Protein AF-A0A382DG64-F1 (afdb_monomer)

Radius of gyration: 19.25 Å; Cα contacts (8 Å, |Δi|>4): 184; chains: 1; bounding box: 52×39×49 Å

pLDDT: mean 88.08, std 10.39, range [54.88, 97.94]

Structure (mmCIF, N/CA/C/O backbone):
data_AF-A0A382DG64-F1
#
_entry.id   AF-A0A382DG64-F1
#
loop_
_atom_site.group_PDB
_atom_site.id
_atom_site.type_symbol
_atom_site.label_atom_id
_atom_site.label_alt_id
_atom_site.label_comp_id
_atom_site.label_asym_id
_atom_site.label_entity_id
_atom_site.label_seq_id
_atom_site.pdbx_PDB_ins_code
_atom_site.Cartn_x
_atom_site.Cartn_y
_atom_site.Cartn_z
_atom_site.occupancy
_atom_site.B_iso_or_equiv
_atom_site.auth_seq_id
_atom_site.auth_comp_id
_atom_site.auth_asym_id
_atom_site.auth_atom_id
_atom_site.pdbx_PDB_model_num
ATOM 1 N N . MET A 1 1 ? -29.565 8.182 17.547 1.00 55.53 1 MET A N 1
ATOM 2 C CA . MET A 1 1 ? -28.799 7.254 16.683 1.00 55.53 1 MET A CA 1
ATOM 3 C C . MET A 1 1 ? -27.327 7.367 17.046 1.00 55.53 1 MET A C 1
ATOM 5 O O . MET A 1 1 ? -26.840 8.485 17.134 1.00 55.53 1 MET A O 1
ATOM 9 N N . SER A 1 2 ? -26.642 6.251 17.310 1.00 74.88 2 SER A N 1
ATOM 10 C CA . SER A 1 2 ? -25.192 6.258 17.559 1.00 74.88 2 SER A CA 1
ATOM 11 C C . SER A 1 2 ? -24.449 6.734 16.306 1.00 74.88 2 SER A C 1
ATOM 13 O O . SER A 1 2 ? -24.788 6.327 15.192 1.00 74.88 2 SER A O 1
ATOM 15 N N . GLN A 1 3 ? -23.466 7.619 16.470 1.00 79.88 3 GLN A N 1
ATOM 16 C CA . GLN A 1 3 ? -22.651 8.115 15.365 1.00 79.88 3 GLN A CA 1
ATOM 17 C C . GLN A 1 3 ? -21.835 6.956 14.773 1.00 79.88 3 GLN A C 1
ATOM 19 O O . GLN A 1 3 ? -20.999 6.368 15.461 1.00 79.88 3 GLN A O 1
ATOM 24 N N . ARG A 1 4 ? -22.048 6.636 13.489 1.00 85.00 4 ARG A N 1
ATOM 25 C CA . ARG A 1 4 ? -21.224 5.643 12.782 1.00 85.00 4 ARG A CA 1
ATOM 26 C C . ARG A 1 4 ? -19.772 6.124 12.748 1.00 85.00 4 ARG A C 1
ATOM 28 O O . ARG A 1 4 ? -19.491 7.230 12.284 1.00 85.00 4 ARG A O 1
ATOM 35 N N . LYS A 1 5 ? -18.856 5.298 13.252 1.00 91.38 5 LYS A N 1
ATOM 36 C CA . LYS A 1 5 ? -17.415 5.566 13.211 1.00 91.38 5 LYS A CA 1
ATOM 37 C C . LYS A 1 5 ? -16.883 5.344 11.794 1.00 91.38 5 LYS A C 1
ATOM 39 O O . LYS A 1 5 ? -17.401 4.514 11.053 1.00 91.38 5 LYS A O 1
ATOM 44 N N . ARG A 1 6 ? -15.844 6.095 11.435 1.00 94.56 6 ARG A N 1
ATOM 45 C CA . ARG A 1 6 ? -15.068 5.922 10.201 1.00 94.56 6 ARG A CA 1
ATOM 46 C C . ARG A 1 6 ? -13.652 5.523 10.592 1.00 94.56 6 ARG A C 1
ATOM 48 O O . ARG A 1 6 ? -13.136 6.036 11.584 1.00 94.56 6 ARG A O 1
ATOM 55 N N . CYS A 1 7 ? -13.050 4.625 9.826 1.00 95.56 7 CYS A N 1
ATOM 56 C CA . CYS A 1 7 ? -11.669 4.198 10.001 1.00 95.56 7 CYS A CA 1
ATOM 57 C C . CYS A 1 7 ? -10.889 4.560 8.736 1.00 95.56 7 CYS A C 1
ATOM 59 O O . CYS A 1 7 ? -11.387 4.350 7.633 1.00 95.56 7 CYS A O 1
ATOM 61 N N . VAL A 1 8 ? -9.693 5.118 8.909 1.00 96.38 8 VAL A N 1
ATOM 62 C CA . VAL A 1 8 ? -8.749 5.387 7.824 1.00 96.38 8 VAL A CA 1
ATOM 63 C C . VAL A 1 8 ? -7.455 4.678 8.185 1.00 96.38 8 VAL A C 1
ATOM 65 O O . VAL A 1 8 ? -6.900 4.920 9.256 1.00 96.38 8 VAL A O 1
ATOM 68 N N . VAL A 1 9 ? -6.997 3.802 7.296 1.00 96.00 9 VAL A N 1
ATOM 69 C CA . VAL A 1 9 ? -5.710 3.117 7.416 1.00 96.00 9 VAL A CA 1
ATOM 70 C C . VAL A 1 9 ? -4.762 3.766 6.420 1.00 96.00 9 VAL A C 1
ATOM 72 O O . VAL A 1 9 ? -5.030 3.761 5.222 1.00 96.00 9 VAL A O 1
ATOM 75 N N . VAL A 1 10 ? -3.674 4.341 6.925 1.00 95.81 10 VAL A N 1
ATOM 76 C CA . VAL A 1 10 ? -2.601 4.911 6.105 1.00 95.81 10 VAL A CA 1
ATOM 77 C C . VAL A 1 10 ? -1.406 3.980 6.210 1.00 95.81 10 VAL A C 1
ATOM 79 O O . VAL A 1 10 ? -1.001 3.623 7.315 1.00 95.81 10 VAL A O 1
ATOM 82 N N . MET A 1 11 ? -0.857 3.582 5.068 1.00 93.88 11 MET A N 1
ATOM 83 C CA . MET A 1 11 ? 0.283 2.680 5.005 1.00 93.88 11 MET A CA 1
ATOM 84 C C . MET A 1 11 ? 1.307 3.219 4.018 1.00 93.88 11 MET A C 1
ATOM 86 O O . MET A 1 11 ? 0.942 3.659 2.933 1.00 93.88 11 MET A O 1
ATOM 90 N N . TYR A 1 12 ? 2.574 3.146 4.405 1.00 93.06 12 TYR A N 1
ATOM 91 C CA . TYR A 1 12 ? 3.708 3.553 3.588 1.00 93.06 12 TYR A CA 1
ATOM 92 C C . TYR A 1 12 ? 4.513 2.309 3.232 1.00 93.06 12 TYR A C 1
ATOM 94 O O . TYR A 1 12 ? 4.776 1.481 4.107 1.00 93.06 12 TYR A O 1
ATOM 102 N N . ASP A 1 13 ? 4.883 2.167 1.964 1.00 89.94 13 ASP A N 1
ATOM 103 C CA . ASP A 1 13 ? 5.751 1.077 1.533 1.00 89.94 13 ASP A CA 1
ATOM 104 C C . ASP A 1 13 ? 7.212 1.412 1.861 1.00 89.94 13 ASP A C 1
ATOM 106 O O . ASP A 1 13 ? 7.645 2.548 1.684 1.00 89.94 13 ASP A O 1
ATOM 110 N N . THR A 1 14 ? 7.959 0.438 2.385 1.00 89.12 14 THR A N 1
ATOM 111 C CA . THR A 1 14 ? 9.401 0.564 2.679 1.00 89.12 14 THR A CA 1
ATOM 112 C C . THR A 1 14 ? 9.779 1.698 3.663 1.00 89.12 14 THR A C 1
ATOM 114 O O . THR A 1 14 ? 10.949 2.033 3.843 1.00 89.12 14 THR A O 1
ATOM 117 N N . LEU A 1 15 ? 8.811 2.264 4.397 1.00 93.44 15 LEU A N 1
ATOM 118 C CA . LEU A 1 15 ? 9.083 3.288 5.408 1.00 93.44 15 LEU A CA 1
ATOM 119 C C . LEU A 1 15 ? 9.872 2.706 6.587 1.00 93.44 15 LEU A C 1
ATOM 121 O O . LEU A 1 15 ? 9.360 1.916 7.382 1.00 93.44 15 LEU A O 1
ATOM 125 N N . CYS A 1 16 ? 11.112 3.159 6.747 1.00 94.19 16 CYS A N 1
ATOM 126 C CA . CYS A 1 16 ? 11.944 2.801 7.885 1.00 94.19 16 CYS A CA 1
ATOM 127 C C . CYS A 1 16 ? 11.662 3.727 9.077 1.00 94.19 16 CYS A C 1
ATOM 129 O O . CYS A 1 16 ? 11.796 4.948 8.989 1.00 94.19 16 CYS A O 1
ATOM 131 N N . ARG A 1 17 ? 11.319 3.140 10.232 1.00 94.75 17 ARG A N 1
ATOM 132 C CA . ARG 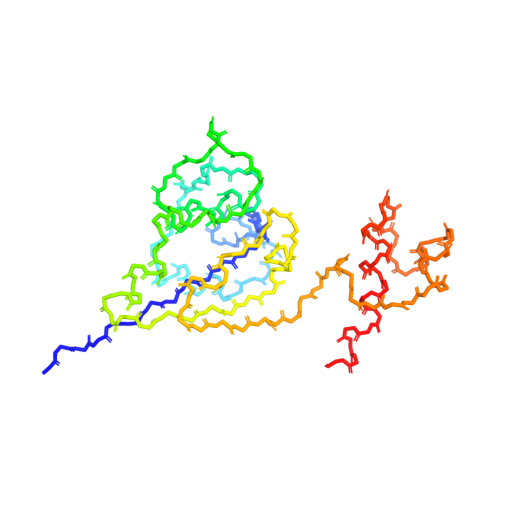A 1 17 ? 10.975 3.893 11.451 1.00 94.75 17 ARG A CA 1
ATOM 133 C C . ARG A 1 17 ? 12.083 4.834 11.933 1.00 94.75 17 ARG A C 1
ATOM 135 O O . ARG A 1 17 ? 11.773 5.846 12.548 1.00 94.75 17 ARG A O 1
ATOM 142 N N . HIS A 1 18 ? 13.351 4.531 11.639 1.00 95.88 18 HIS A N 1
ATOM 143 C CA . HIS A 1 18 ? 14.493 5.371 12.019 1.00 95.88 18 HIS A CA 1
ATOM 144 C C . HIS A 1 18 ? 14.516 6.722 11.291 1.00 95.88 18 HIS A C 1
ATOM 146 O O . HIS A 1 18 ? 15.299 7.585 11.667 1.00 95.88 18 HIS A O 1
ATOM 152 N N . PHE A 1 19 ? 13.667 6.921 10.278 1.00 96.25 19 PHE A N 1
ATOM 153 C CA . PHE A 1 19 ? 13.481 8.197 9.582 1.00 96.25 19 PHE A CA 1
ATOM 154 C C . PHE A 1 19 ? 12.278 8.998 10.101 1.00 96.25 19 PHE A C 1
ATOM 156 O O . PHE A 1 19 ? 11.902 10.000 9.502 1.00 96.25 19 PHE A O 1
ATOM 163 N N . LEU A 1 20 ? 11.649 8.577 11.202 1.00 96.75 20 LEU A N 1
ATOM 164 C CA . LEU A 1 20 ? 10.503 9.277 11.779 1.00 96.75 20 LEU A CA 1
ATOM 165 C C . LEU A 1 20 ? 10.898 10.001 13.074 1.00 96.75 20 LEU A C 1
ATOM 167 O O . LEU A 1 20 ? 11.426 9.356 13.985 1.00 96.75 20 LEU A O 1
ATOM 171 N N . PRO A 1 21 ? 10.566 11.298 13.226 1.00 95.94 21 PRO A N 1
ATOM 172 C CA . PRO A 1 21 ? 10.852 12.049 14.451 1.00 95.94 21 PRO A CA 1
ATOM 173 C C . PRO A 1 21 ? 10.256 11.428 15.714 1.00 95.94 21 PRO A C 1
ATOM 175 O O . PRO A 1 21 ? 10.888 11.418 16.766 1.00 95.94 21 PRO A O 1
ATOM 178 N N . GLY A 1 22 ? 9.077 10.804 15.596 1.00 94.06 22 GLY A N 1
ATOM 179 C CA . GLY A 1 22 ? 8.432 10.083 16.699 1.00 94.06 22 GLY A CA 1
ATOM 180 C C . GLY A 1 22 ? 9.250 8.914 17.261 1.00 94.06 22 GLY A C 1
ATOM 181 O O . GLY A 1 22 ? 8.980 8.482 18.376 1.00 94.06 22 GLY A O 1
ATOM 182 N N . TYR A 1 23 ? 10.257 8.422 16.533 1.00 96.25 23 TYR A N 1
ATOM 183 C CA . TYR A 1 23 ? 11.176 7.370 16.977 1.00 96.25 23 TYR A CA 1
ATOM 184 C C . TYR A 1 23 ? 12.610 7.876 17.209 1.00 96.25 23 TYR A C 1
ATOM 186 O O . TYR A 1 23 ? 13.543 7.075 17.211 1.00 96.25 23 TYR A O 1
ATOM 194 N N . GLY A 1 24 ? 12.795 9.185 17.413 1.00 94.62 24 GLY A N 1
ATOM 195 C CA . GLY A 1 24 ? 14.088 9.780 17.773 1.00 94.62 24 GLY A CA 1
ATOM 196 C C . GLY A 1 24 ? 14.936 10.263 16.595 1.00 94.62 24 GLY A C 1
ATOM 197 O O . GLY A 1 24 ? 16.123 10.516 16.770 1.00 94.62 24 GLY A O 1
ATOM 198 N N . ASN A 1 25 ? 14.368 10.391 15.392 1.00 96.88 25 ASN A N 1
ATOM 199 C CA . ASN A 1 25 ? 15.072 11.033 14.282 1.00 96.88 25 ASN A CA 1
ATOM 200 C C . ASN A 1 25 ? 15.048 12.565 14.429 1.00 96.88 25 ASN A C 1
ATOM 202 O O . ASN A 1 25 ? 13.981 13.169 14.405 1.00 96.88 25 ASN A O 1
ATOM 206 N N . GLU A 1 26 ? 16.216 13.198 14.533 1.00 96.00 26 GLU A N 1
ATOM 207 C CA . GLU A 1 26 ? 16.317 14.648 14.774 1.00 96.00 26 GLU A CA 1
ATOM 208 C C . GLU A 1 26 ? 16.496 15.497 13.502 1.00 96.00 26 GLU A C 1
ATOM 210 O O . GLU A 1 26 ? 16.493 16.724 13.581 1.00 96.00 26 GLU A O 1
ATOM 215 N N . TRP A 1 27 ? 16.662 14.881 12.327 1.00 96.50 27 TRP A N 1
ATOM 216 C CA . TRP A 1 27 ? 17.060 15.588 11.099 1.00 96.50 27 TRP A CA 1
ATOM 217 C C . TRP A 1 27 ? 16.023 15.534 9.969 1.00 96.50 27 TRP A C 1
ATOM 219 O O . TRP A 1 27 ? 16.039 16.386 9.080 1.00 96.50 27 TRP A O 1
ATOM 229 N N . VAL A 1 28 ? 15.093 14.577 9.995 1.00 97.12 28 VAL A N 1
ATOM 230 C CA . VAL A 1 28 ? 13.985 14.491 9.038 1.00 97.12 28 VAL A CA 1
ATOM 231 C C . VAL A 1 28 ? 12.861 15.435 9.463 1.00 97.12 28 VAL A C 1
ATOM 233 O O . VAL A 1 28 ? 12.235 15.264 10.506 1.00 97.12 28 VAL A O 1
ATOM 236 N N . ASN A 1 29 ? 12.536 16.407 8.611 1.00 97.00 29 ASN A N 1
ATOM 237 C CA .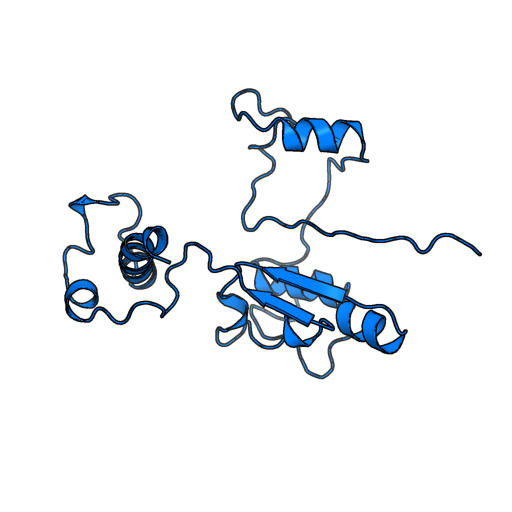 ASN A 1 29 ? 11.416 17.317 8.839 1.00 97.00 29 ASN A CA 1
ATOM 238 C C . ASN A 1 29 ? 10.070 16.654 8.479 1.00 97.00 29 ASN A C 1
ATOM 240 O O . ASN A 1 29 ? 9.650 16.673 7.322 1.00 97.00 29 ASN A O 1
ATOM 244 N N . ALA A 1 30 ? 9.376 16.082 9.470 1.00 96.81 30 ALA A N 1
ATOM 245 C CA . ALA A 1 30 ? 8.101 15.379 9.280 1.00 96.81 30 ALA A CA 1
ATOM 246 C C . ALA A 1 30 ? 6.995 15.837 10.267 1.00 96.81 30 ALA A C 1
ATOM 248 O O . ALA A 1 30 ? 6.482 15.039 11.061 1.00 96.81 30 ALA A O 1
ATOM 249 N N . PRO A 1 31 ? 6.539 17.103 10.191 1.00 96.69 31 PRO A N 1
ATOM 250 C CA . PRO A 1 31 ? 5.664 17.716 11.202 1.00 96.69 31 PRO A CA 1
ATOM 251 C C . PRO A 1 31 ? 4.270 17.071 11.283 1.00 96.69 31 PRO A C 1
ATOM 253 O O . PRO A 1 31 ? 3.610 17.090 12.324 1.00 96.69 31 PRO A O 1
ATOM 256 N N . ASN A 1 32 ? 3.796 16.464 10.189 1.00 97.31 32 ASN A N 1
ATOM 257 C CA . ASN A 1 32 ? 2.521 15.744 10.177 1.00 97.31 32 ASN A CA 1
ATOM 258 C C . ASN A 1 32 ? 2.586 14.429 10.974 1.00 97.31 32 ASN A C 1
ATOM 260 O O . ASN A 1 32 ? 1.603 14.088 11.635 1.00 97.31 32 ASN A O 1
ATOM 264 N N . PHE A 1 33 ? 3.725 13.726 10.959 1.00 96.81 33 PHE A N 1
ATOM 265 C CA . PHE A 1 33 ? 3.929 12.521 11.769 1.00 96.81 33 PHE A CA 1
ATOM 266 C C . PHE A 1 33 ? 3.996 12.867 13.256 1.00 96.81 33 PHE A C 1
ATOM 268 O O . PHE A 1 33 ? 3.327 12.224 14.061 1.00 96.81 33 PHE A O 1
ATOM 275 N N . GLU A 1 34 ? 4.702 13.937 13.622 1.00 95.88 34 GLU A N 1
ATOM 276 C CA . GLU A 1 34 ? 4.742 14.427 15.007 1.00 95.88 34 GLU A CA 1
ATOM 277 C C . GLU A 1 34 ? 3.353 14.821 15.520 1.00 95.88 34 GLU A C 1
ATOM 279 O O . GLU A 1 34 ? 2.969 14.498 16.647 1.00 95.88 34 GLU A O 1
ATOM 284 N N . ARG A 1 35 ? 2.567 15.513 14.684 1.00 97.06 35 ARG A N 1
ATOM 285 C CA . ARG A 1 35 ? 1.189 15.888 15.022 1.00 97.06 35 ARG A CA 1
ATOM 286 C C . ARG A 1 35 ? 0.303 14.662 15.225 1.00 97.06 35 ARG A C 1
ATOM 288 O O . ARG A 1 35 ? -0.556 14.695 16.108 1.00 97.06 35 ARG A O 1
ATOM 295 N N . LEU A 1 36 ? 0.483 13.618 14.412 1.00 96.00 36 LEU A N 1
ATOM 296 C CA . LEU A 1 36 ? -0.247 12.361 14.554 1.00 96.00 36 LEU A CA 1
ATOM 297 C C . LEU A 1 36 ? 0.140 11.654 15.855 1.00 96.00 36 LEU A C 1
ATOM 299 O O . LEU A 1 36 ? -0.751 11.361 16.645 1.00 96.00 36 LEU A O 1
ATOM 303 N N . ALA A 1 37 ? 1.441 11.491 16.122 1.00 95.44 37 ALA A N 1
ATOM 304 C CA . ALA A 1 37 ? 1.962 10.834 17.321 1.00 95.44 37 ALA A CA 1
ATOM 305 C C . ALA A 1 37 ? 1.409 11.450 18.620 1.00 95.44 37 ALA A C 1
ATOM 307 O O . ALA A 1 37 ? 0.985 10.727 19.514 1.00 95.44 37 ALA A O 1
ATOM 308 N N . LYS A 1 38 ? 1.289 12.786 18.692 1.00 96.38 38 LYS A N 1
ATOM 309 C CA . LYS A 1 38 ? 0.697 13.510 19.840 1.00 96.38 38 LYS A CA 1
ATOM 310 C C . LYS A 1 38 ? -0.794 13.219 20.080 1.00 96.38 38 LYS A C 1
ATOM 312 O O . LYS A 1 38 ? -1.329 13.607 21.116 1.00 96.38 38 LYS A O 1
ATOM 317 N N . ARG A 1 39 ? -1.492 12.610 19.117 1.00 97.50 39 ARG A N 1
ATOM 318 C CA . ARG A 1 39 ? -2.942 12.335 19.147 1.00 97.50 39 ARG A CA 1
ATOM 319 C C . ARG A 1 39 ? -3.276 10.850 19.009 1.00 97.50 39 ARG A C 1
ATOM 321 O O . ARG A 1 39 ? -4.450 10.505 18.879 1.00 97.50 39 ARG A O 1
ATOM 328 N N . SER A 1 40 ? -2.271 9.985 19.012 1.00 97.00 40 SER A N 1
ATOM 329 C CA . SER A 1 40 ? -2.417 8.544 18.828 1.00 97.00 40 SER A CA 1
ATOM 330 C C . SER A 1 40 ? -1.623 7.780 19.876 1.00 97.00 40 SER A C 1
ATOM 332 O O . SER A 1 40 ? -0.737 8.325 20.524 1.00 97.00 40 SER A O 1
ATOM 334 N N . VAL A 1 41 ? -1.904 6.488 20.001 1.00 97.75 41 VAL A N 1
ATOM 335 C CA . VAL A 1 41 ? -0.992 5.567 20.681 1.00 97.75 41 VAL A CA 1
ATOM 336 C C . VAL A 1 41 ? 0.087 5.158 19.682 1.00 97.75 41 VAL A C 1
ATOM 338 O O . VAL A 1 41 ? -0.236 4.703 18.585 1.00 97.75 41 VAL A O 1
ATOM 341 N N . GLN A 1 42 ? 1.352 5.340 20.054 1.00 96.00 42 GLN A N 1
ATOM 342 C CA . GLN A 1 42 ? 2.504 4.906 19.269 1.00 96.00 42 GLN A CA 1
ATOM 343 C C . GLN A 1 42 ? 3.072 3.618 19.868 1.00 96.00 42 GLN A C 1
ATOM 345 O O . GLN A 1 42 ? 3.243 3.519 21.081 1.00 96.00 42 GLN A O 1
ATOM 350 N N . PHE A 1 43 ? 3.353 2.632 19.019 1.00 97.25 43 PHE A N 1
ATOM 351 C CA . PHE A 1 43 ? 3.917 1.353 19.437 1.00 97.25 43 PHE A CA 1
ATOM 352 C C . PHE A 1 43 ? 5.418 1.332 19.164 1.00 97.25 43 PHE A C 1
ATOM 354 O O . PHE A 1 43 ? 5.832 1.406 18.011 1.00 97.25 43 PHE A O 1
ATOM 361 N N . ASP A 1 44 ? 6.232 1.152 20.202 1.00 96.31 44 ASP A N 1
ATOM 362 C CA . ASP A 1 44 ? 7.683 1.019 20.023 1.00 96.31 44 ASP A CA 1
ATOM 363 C C . ASP A 1 44 ? 8.098 -0.345 19.478 1.00 96.31 44 ASP A C 1
ATOM 365 O O . ASP A 1 44 ? 9.182 -0.470 18.919 1.00 96.31 44 ASP A O 1
ATOM 369 N N . ASN A 1 45 ? 7.239 -1.355 19.611 1.00 95.62 45 ASN A N 1
ATOM 370 C CA . ASN A 1 45 ? 7.493 -2.727 19.189 1.00 95.62 45 ASN A CA 1
ATOM 371 C C . ASN A 1 45 ? 6.322 -3.225 18.335 1.00 95.62 45 ASN A C 1
ATOM 373 O O . ASN A 1 45 ? 5.394 -3.856 18.839 1.00 95.62 45 ASN A O 1
ATOM 377 N N . PHE A 1 46 ? 6.356 -2.910 17.040 1.00 93.56 46 PHE A N 1
ATOM 378 C CA . PHE A 1 46 ? 5.405 -3.401 16.044 1.00 93.56 46 PHE A CA 1
ATOM 379 C C . PHE A 1 46 ? 6.180 -4.018 14.881 1.00 93.56 46 PHE A C 1
ATOM 381 O O . PHE A 1 46 ? 6.978 -3.339 14.235 1.00 93.56 46 PHE A O 1
ATOM 388 N N . TYR A 1 47 ? 5.961 -5.307 14.640 1.00 91.62 47 TYR A N 1
ATOM 389 C CA . TYR A 1 47 ? 6.704 -6.087 13.657 1.00 91.62 47 TYR A CA 1
ATOM 390 C C . TYR A 1 47 ? 5.747 -6.660 12.620 1.00 91.62 47 TYR A C 1
ATOM 392 O O . TYR A 1 47 ? 4.654 -7.116 12.954 1.00 91.62 47 TYR A O 1
ATOM 400 N N . VAL A 1 48 ? 6.179 -6.640 11.363 1.00 89.62 48 VAL A N 1
ATOM 401 C CA . VAL A 1 48 ? 5.499 -7.356 10.284 1.00 89.62 48 VAL A CA 1
ATOM 402 C C . VAL A 1 48 ? 5.723 -8.859 10.448 1.00 89.62 48 VAL A C 1
ATOM 404 O O . VAL A 1 48 ? 6.784 -9.278 10.911 1.00 89.62 48 VAL A O 1
ATOM 407 N N . GLY A 1 49 ? 4.737 -9.671 10.074 1.00 87.94 49 GLY A N 1
ATOM 408 C CA . GLY A 1 49 ? 4.867 -11.121 10.121 1.00 87.94 49 GLY A CA 1
ATOM 409 C C . GLY A 1 49 ? 5.642 -11.696 8.940 1.00 87.94 49 GLY A C 1
ATOM 410 O O . GLY A 1 49 ? 6.521 -12.534 9.126 1.00 87.94 49 GLY A O 1
ATOM 411 N N . SER A 1 50 ? 5.342 -11.221 7.730 1.00 88.81 50 SER A N 1
ATOM 412 C CA . SER A 1 50 ? 5.971 -11.677 6.488 1.00 88.81 50 SER A CA 1
ATOM 413 C C . SER A 1 50 ? 6.557 -10.530 5.674 1.00 88.81 50 SER A C 1
ATOM 415 O O . SER A 1 50 ? 5.940 -9.481 5.530 1.00 88.81 50 SER A O 1
ATOM 417 N N . MET A 1 51 ? 7.716 -10.769 5.062 1.00 87.31 51 MET A N 1
ATOM 418 C CA . MET A 1 51 ? 8.307 -9.909 4.031 1.00 87.31 51 MET A CA 1
ATOM 419 C C . MET A 1 51 ? 8.489 -10.709 2.730 1.00 87.31 51 MET A C 1
ATOM 421 O O . MET A 1 51 ? 8.686 -11.925 2.810 1.00 87.31 51 MET A O 1
ATOM 425 N N . PRO A 1 52 ? 8.451 -10.077 1.537 1.00 87.06 52 PRO A N 1
ATOM 426 C CA . PRO A 1 52 ? 8.338 -8.632 1.277 1.00 87.06 52 PRO A CA 1
ATOM 427 C C . PRO A 1 52 ? 6.873 -8.127 1.244 1.00 87.06 52 PRO A C 1
ATOM 429 O O . PRO A 1 52 ? 6.006 -8.706 1.899 1.00 87.06 52 PRO A O 1
ATOM 432 N N . CYS A 1 53 ? 6.591 -7.008 0.565 1.00 89.62 53 CYS A N 1
ATOM 433 C CA . CYS A 1 53 ? 5.359 -6.223 0.730 1.00 89.62 53 CYS A CA 1
ATOM 434 C C . CYS A 1 53 ? 4.046 -6.992 0.466 1.00 89.62 53 CYS A C 1
ATOM 436 O O . CYS A 1 53 ? 3.095 -6.820 1.230 1.00 89.62 53 CYS A O 1
ATOM 438 N N . MET A 1 54 ? 3.964 -7.868 -0.544 1.00 92.94 54 MET A N 1
ATOM 439 C CA . MET A 1 54 ? 2.723 -8.612 -0.823 1.00 92.94 54 MET A CA 1
ATOM 440 C C . MET A 1 54 ? 2.358 -9.626 0.273 1.00 92.94 54 MET A C 1
ATOM 442 O O . MET A 1 54 ? 1.218 -9.580 0.741 1.00 92.94 54 MET A O 1
ATOM 446 N N . PRO A 1 55 ? 3.280 -10.477 0.774 1.00 91.94 55 PRO A N 1
ATOM 447 C CA . PRO A 1 55 ? 3.030 -11.281 1.970 1.00 91.94 55 PRO A CA 1
ATOM 448 C C . PRO A 1 55 ? 2.536 -10.462 3.168 1.00 91.94 55 PRO A C 1
ATOM 450 O O . PRO A 1 55 ? 1.517 -10.825 3.750 1.00 91.94 55 PRO A O 1
ATOM 453 N N . ALA A 1 56 ? 3.172 -9.326 3.485 1.00 92.38 56 ALA A N 1
ATOM 454 C CA . ALA A 1 56 ? 2.719 -8.430 4.556 1.00 92.38 56 ALA A CA 1
ATOM 455 C C . ALA A 1 56 ? 1.274 -7.945 4.333 1.00 92.38 56 ALA A C 1
ATOM 457 O O . ALA A 1 56 ? 0.434 -7.967 5.233 1.00 92.38 56 ALA A O 1
ATOM 458 N N . ARG A 1 57 ? 0.950 -7.542 3.099 1.00 93.44 57 ARG A N 1
ATOM 459 C CA . ARG A 1 57 ? -0.395 -7.093 2.709 1.00 93.44 57 ARG A CA 1
ATOM 460 C C . ARG A 1 57 ? -1.419 -8.230 2.780 1.00 93.44 57 ARG A C 1
ATOM 462 O O . ARG A 1 57 ? -2.571 -7.971 3.121 1.00 93.44 57 ARG A O 1
ATOM 469 N N . ARG A 1 58 ? -1.027 -9.482 2.527 1.00 93.44 58 ARG A N 1
ATOM 470 C CA . ARG A 1 58 ? -1.900 -10.653 2.721 1.00 93.44 58 ARG A CA 1
ATOM 471 C C . ARG A 1 58 ? -2.246 -10.851 4.188 1.00 93.44 58 ARG A C 1
ATOM 473 O O . ARG A 1 58 ? -3.414 -11.064 4.494 1.00 93.44 58 ARG A O 1
ATOM 480 N N . GLU A 1 59 ? -1.282 -10.693 5.091 1.00 93.12 59 GLU A N 1
ATOM 481 C CA . GLU A 1 59 ? -1.530 -10.752 6.540 1.00 93.12 59 GLU A CA 1
ATOM 482 C C . GLU A 1 59 ? -2.491 -9.650 6.999 1.00 93.12 59 GLU A C 1
ATOM 484 O O . GLU A 1 59 ? -3.354 -9.902 7.833 1.00 93.12 59 GLU A O 1
ATOM 489 N N . MET A 1 60 ? -2.423 -8.456 6.402 1.00 93.12 60 MET A N 1
ATOM 490 C CA . MET A 1 60 ? -3.389 -7.378 6.669 1.00 93.12 60 MET A CA 1
ATOM 491 C C . MET A 1 60 ? -4.814 -7.716 6.209 1.00 93.12 60 MET A C 1
ATOM 493 O O . MET A 1 60 ? -5.782 -7.213 6.779 1.00 93.12 60 MET A O 1
ATOM 497 N N . HIS A 1 61 ? -4.959 -8.548 5.176 1.00 95.00 61 HIS A N 1
ATOM 498 C CA . HIS A 1 61 ? -6.261 -9.034 4.732 1.00 95.00 61 HIS A CA 1
ATOM 499 C C . HIS A 1 61 ? -6.767 -10.180 5.613 1.00 95.00 61 HIS A C 1
ATOM 501 O O . HIS A 1 61 ? -7.936 -10.160 5.984 1.00 95.00 61 HIS A O 1
ATOM 507 N N . THR A 1 62 ? -5.915 -11.152 5.943 1.00 94.38 62 THR A N 1
ATOM 508 C CA . THR A 1 62 ? -6.343 -12.419 6.561 1.00 94.38 62 THR A CA 1
ATOM 509 C C . THR A 1 62 ? -6.192 -12.474 8.075 1.00 94.38 62 THR A C 1
ATOM 511 O O . THR A 1 62 ? -6.794 -13.331 8.715 1.00 94.38 62 THR A O 1
ATOM 514 N N . GLY A 1 63 ? -5.373 -11.603 8.666 1.00 93.44 63 GLY A N 1
ATOM 515 C CA . GLY A 1 63 ? -5.009 -11.657 10.082 1.00 93.44 63 GLY A CA 1
ATOM 516 C C . GLY A 1 63 ? -4.170 -12.884 10.463 1.00 93.44 63 GLY A C 1
ATOM 517 O O . GLY A 1 63 ? -4.142 -13.257 11.634 1.00 93.44 63 GLY A O 1
ATOM 518 N N . ARG A 1 64 ? -3.524 -13.552 9.496 1.00 90.94 64 ARG A N 1
ATOM 519 C CA . ARG A 1 64 ? -2.785 -14.814 9.698 1.00 90.94 64 ARG A CA 1
ATOM 520 C C . ARG A 1 64 ? -1.377 -14.706 9.139 1.00 90.94 64 ARG A C 1
ATOM 522 O O . ARG A 1 64 ? -1.221 -14.234 8.018 1.00 90.94 64 ARG A O 1
ATOM 529 N N . TYR A 1 65 ? -0.387 -15.210 9.876 1.00 90.25 65 TYR A N 1
ATOM 530 C CA . TYR A 1 65 ? 1.002 -15.245 9.419 1.00 90.25 65 TYR A CA 1
ATOM 531 C C . TYR A 1 65 ? 1.184 -16.136 8.189 1.00 90.25 65 TYR A C 1
ATOM 533 O O . TYR A 1 65 ? 0.709 -17.272 8.165 1.00 90.25 65 TYR A O 1
ATOM 541 N N . ASN A 1 66 ? 1.899 -15.630 7.181 1.00 81.50 66 ASN A N 1
ATOM 542 C CA . ASN A 1 66 ? 2.118 -16.343 5.916 1.00 81.50 66 ASN A CA 1
ATOM 543 C C . ASN A 1 66 ? 3.551 -16.850 5.720 1.00 81.50 66 ASN A C 1
ATOM 545 O O . ASN A 1 66 ? 3.744 -17.737 4.895 1.00 81.50 66 ASN A O 1
ATOM 549 N N . PHE A 1 67 ? 4.527 -16.354 6.486 1.00 78.00 67 PHE A N 1
ATOM 550 C CA . PHE A 1 67 ? 5.967 -16.550 6.266 1.00 78.00 67 PHE A CA 1
ATOM 551 C C . PHE A 1 67 ? 6.394 -18.019 6.096 1.00 78.00 67 PHE A C 1
ATOM 553 O O . PHE A 1 67 ? 7.308 -18.308 5.331 1.00 78.00 67 PHE A O 1
ATOM 560 N N . LEU A 1 68 ? 5.704 -18.961 6.748 1.00 80.31 68 LEU A N 1
ATOM 561 C CA . LEU A 1 68 ? 5.990 -20.399 6.636 1.00 80.31 68 LEU A CA 1
ATOM 562 C C . LEU A 1 68 ? 5.148 -21.136 5.586 1.00 80.31 68 LEU A C 1
ATOM 564 O O . LEU A 1 68 ? 5.419 -22.291 5.273 1.00 80.31 68 LEU A O 1
ATOM 568 N N . HIS A 1 69 ? 4.100 -20.500 5.072 1.00 77.81 69 HIS A N 1
ATOM 569 C CA . HIS A 1 69 ? 3.058 -21.152 4.281 1.00 77.81 69 HIS A CA 1
ATOM 570 C C . HIS A 1 69 ? 2.987 -20.641 2.847 1.00 77.81 69 HIS A C 1
ATOM 572 O O . HIS A 1 69 ? 2.451 -21.330 1.978 1.00 77.81 69 HIS A O 1
ATOM 578 N N . ARG A 1 70 ? 3.476 -19.425 2.590 1.00 78.44 70 ARG A N 1
ATOM 579 C CA . ARG A 1 70 ? 3.376 -18.800 1.278 1.00 78.44 70 ARG A CA 1
ATOM 580 C C . ARG A 1 70 ? 4.390 -17.676 1.105 1.00 78.44 70 ARG A C 1
ATOM 582 O O . ARG A 1 70 ? 4.456 -16.760 1.919 1.00 78.44 70 ARG A O 1
ATOM 589 N N . SER A 1 71 ? 5.112 -17.719 -0.008 1.00 85.12 71 SER A N 1
ATOM 590 C CA . SER A 1 71 ? 5.911 -16.598 -0.508 1.00 85.12 71 SER A CA 1
ATOM 591 C C . SER A 1 71 ? 5.017 -15.536 -1.173 1.00 85.12 71 SER A C 1
ATOM 593 O O . SER A 1 71 ? 3.797 -15.536 -1.000 1.00 85.12 71 SER A O 1
ATOM 595 N N . TRP A 1 72 ? 5.622 -14.623 -1.937 1.00 91.19 72 TRP A N 1
ATOM 596 C CA . TRP A 1 72 ? 4.910 -13.676 -2.799 1.00 91.19 72 TRP A CA 1
ATOM 597 C C . TRP A 1 72 ? 3.829 -14.369 -3.639 1.00 91.19 72 TRP A C 1
ATOM 599 O O . TRP A 1 72 ? 4.088 -15.403 -4.256 1.00 91.19 72 TRP A O 1
ATOM 609 N N . GLY A 1 73 ? 2.611 -13.829 -3.640 1.00 91.00 73 GLY A N 1
ATOM 610 C CA . GLY A 1 73 ? 1.481 -14.474 -4.296 1.00 91.00 73 GLY A CA 1
ATOM 611 C C . GLY A 1 73 ? 0.164 -13.703 -4.173 1.00 91.00 73 GLY A C 1
ATOM 612 O O . GLY A 1 73 ? 0.033 -12.802 -3.330 1.00 91.00 73 GLY A O 1
ATOM 613 N N . PRO A 1 74 ? -0.817 -14.053 -5.027 1.00 92.69 74 PRO A N 1
ATOM 614 C CA . PRO A 1 74 ? -2.111 -13.395 -5.037 1.00 92.69 74 PRO A CA 1
ATOM 615 C C . PRO A 1 74 ? -2.878 -13.710 -3.748 1.00 92.69 74 PRO A C 1
ATOM 617 O O . PRO A 1 74 ? -2.551 -14.646 -3.013 1.00 92.69 74 PRO A O 1
ATOM 620 N N . LEU A 1 75 ? -3.933 -12.941 -3.495 1.00 92.25 75 LEU A N 1
ATOM 621 C CA . LEU A 1 75 ? -4.910 -13.288 -2.476 1.00 92.25 75 LEU A CA 1
ATOM 622 C C . LEU A 1 75 ? -5.873 -14.348 -3.022 1.00 92.25 75 LEU A C 1
ATOM 624 O O . LEU A 1 75 ? -6.634 -14.111 -3.960 1.00 92.25 75 LEU A O 1
ATOM 628 N N . GLU A 1 76 ? -5.888 -15.522 -2.413 1.00 90.81 76 GLU A N 1
ATOM 629 C CA . GLU A 1 76 ? -6.626 -16.648 -2.970 1.00 90.81 76 GLU A CA 1
ATOM 630 C C . GLU A 1 76 ? -8.145 -16.462 -2.889 1.00 90.81 76 GLU A C 1
ATOM 632 O O . GLU A 1 76 ? -8.653 -15.769 -2.002 1.00 90.81 76 GLU A O 1
ATOM 637 N N . PRO A 1 77 ? -8.928 -17.097 -3.781 1.00 89.75 77 PRO A N 1
ATOM 638 C CA . PRO A 1 77 ? -10.389 -17.082 -3.706 1.00 89.75 77 PRO A CA 1
ATOM 639 C C . PRO A 1 77 ? -10.942 -17.521 -2.345 1.00 89.75 77 PRO A C 1
ATOM 641 O O . PRO A 1 77 ? -11.977 -17.008 -1.932 1.00 89.75 77 PRO A O 1
ATOM 644 N N . PHE A 1 78 ? -10.239 -18.428 -1.660 1.00 90.94 78 PHE A N 1
ATOM 645 C CA . PHE A 1 78 ? -10.608 -18.972 -0.352 1.00 90.94 78 PHE A CA 1
ATOM 646 C C . PHE A 1 78 ? -10.020 -18.204 0.842 1.00 90.94 78 PHE A C 1
ATOM 648 O O . PHE A 1 78 ? -10.265 -18.594 1.980 1.00 90.94 78 PHE A O 1
ATOM 655 N N . ASP A 1 79 ? -9.224 -17.154 0.617 1.00 92.81 79 ASP A N 1
ATOM 656 C CA . ASP A 1 79 ? -8.690 -16.356 1.718 1.00 92.81 79 ASP A CA 1
ATOM 657 C C . ASP A 1 79 ? -9.787 -15.484 2.346 1.00 92.81 79 ASP A C 1
ATOM 659 O O . ASP A 1 79 ? -10.490 -14.733 1.660 1.00 92.81 79 ASP A O 1
ATOM 663 N N . ASP A 1 80 ? -9.866 -15.520 3.677 1.00 95.31 80 ASP A N 1
ATOM 664 C CA . ASP A 1 80 ? -10.723 -14.641 4.470 1.00 95.31 80 ASP A CA 1
ATOM 665 C C . ASP A 1 80 ? -10.214 -13.198 4.390 1.00 95.31 80 ASP A C 1
ATOM 667 O O . ASP A 1 80 ? -9.346 -12.773 5.144 1.00 95.31 80 ASP A O 1
ATOM 671 N N . SER A 1 81 ? -10.735 -12.426 3.443 1.00 96.88 81 SER A N 1
ATOM 672 C CA . SER A 1 81 ? -10.317 -11.041 3.239 1.00 96.88 81 SER A CA 1
ATOM 673 C C . SER A 1 81 ? -11.123 -10.083 4.111 1.00 96.88 81 SER A C 1
ATOM 675 O O . SER A 1 81 ? -12.303 -9.863 3.837 1.00 96.88 81 SER A O 1
ATOM 677 N N . MET A 1 82 ? -10.482 -9.403 5.065 1.00 97.31 82 MET A N 1
ATOM 678 C CA . MET A 1 82 ? -11.109 -8.380 5.916 1.00 97.31 82 MET A CA 1
ATOM 679 C C . MET A 1 82 ? -11.968 -7.373 5.116 1.00 97.31 82 MET A C 1
ATOM 681 O O . MET A 1 82 ? -13.141 -7.220 5.458 1.00 97.31 82 MET A O 1
ATOM 685 N N . PRO A 1 83 ? -11.503 -6.780 3.992 1.00 97.25 83 PRO A N 1
ATOM 686 C CA . PRO A 1 83 ? -12.351 -5.923 3.152 1.00 97.25 83 PRO A CA 1
ATOM 687 C C . PRO A 1 83 ? -13.628 -6.589 2.602 1.00 97.25 83 PRO A C 1
ATOM 689 O O . PRO A 1 83 ? -14.684 -5.954 2.568 1.00 97.25 83 PRO A O 1
ATOM 692 N N . ALA A 1 84 ? -13.560 -7.871 2.227 1.00 97.12 84 ALA A N 1
ATOM 693 C CA . ALA A 1 84 ? -14.703 -8.620 1.703 1.00 97.12 84 ALA A CA 1
ATOM 694 C C . ALA A 1 84 ? -15.692 -8.990 2.821 1.00 97.12 84 ALA A C 1
ATOM 696 O O . ALA A 1 84 ? -16.910 -8.937 2.631 1.00 97.12 84 ALA A O 1
ATOM 697 N N . ILE A 1 85 ? -15.173 -9.302 4.013 1.00 97.81 85 ILE A N 1
ATOM 698 C CA . ILE A 1 85 ? -15.974 -9.529 5.221 1.00 97.81 85 ILE A CA 1
ATOM 699 C C . ILE A 1 85 ? -16.721 -8.246 5.604 1.00 97.81 85 ILE A C 1
ATOM 701 O O . ILE A 1 85 ? -17.920 -8.302 5.882 1.00 97.81 85 ILE A O 1
ATOM 705 N N . LEU A 1 86 ? -16.058 -7.082 5.562 1.00 96.94 86 LEU A N 1
ATOM 706 C CA . LEU A 1 86 ? -16.707 -5.785 5.783 1.00 96.94 86 LEU A CA 1
ATOM 707 C C . LEU A 1 86 ? -17.846 -5.551 4.783 1.00 96.94 86 LEU A C 1
ATOM 709 O O . LEU A 1 86 ? -18.960 -5.222 5.195 1.00 96.94 86 LEU A O 1
ATOM 713 N N . HIS A 1 87 ? -17.594 -5.783 3.492 1.00 96.25 87 HIS A N 1
ATOM 714 C CA . HIS A 1 87 ? -18.607 -5.620 2.450 1.00 96.25 87 HIS A CA 1
ATOM 715 C C . HIS A 1 87 ? -19.834 -6.515 2.688 1.00 96.25 87 HIS A C 1
ATOM 717 O O . HIS A 1 87 ? -20.965 -6.030 2.651 1.00 96.25 87 HIS A O 1
ATOM 723 N N . SER A 1 88 ? -19.610 -7.785 3.037 1.00 97.25 88 SER A N 1
ATOM 724 C CA . SER A 1 88 ? -20.674 -8.754 3.353 1.00 97.25 88 SER A CA 1
ATOM 725 C C . SER A 1 88 ? -21.520 -8.346 4.568 1.00 97.25 88 SER A C 1
ATOM 727 O O . SER A 1 88 ? -22.665 -8.764 4.697 1.00 97.25 88 SER A O 1
ATOM 729 N N . ASN A 1 89 ? -20.981 -7.487 5.438 1.00 97.12 89 ASN A N 1
ATOM 730 C CA . ASN A 1 89 ? -21.666 -6.917 6.598 1.00 97.12 89 ASN A CA 1
ATOM 731 C C . ASN A 1 89 ? -22.173 -5.482 6.348 1.00 97.12 89 ASN A C 1
ATOM 733 O O . ASN A 1 89 ? -22.372 -4.715 7.291 1.00 97.12 89 ASN A O 1
ATOM 737 N N . ALA A 1 90 ? -22.377 -5.102 5.081 1.00 96.44 90 ALA A N 1
ATOM 738 C CA . ALA A 1 90 ? -22.860 -3.785 4.661 1.00 96.44 90 ALA A CA 1
ATOM 739 C C . ALA A 1 90 ? -21.975 -2.602 5.118 1.00 96.44 90 ALA A C 1
ATOM 741 O O . ALA A 1 90 ? -22.452 -1.471 5.267 1.00 96.44 90 ALA A O 1
ATOM 742 N N . ILE A 1 91 ? -20.674 -2.844 5.318 1.00 96.81 91 ILE A N 1
ATOM 743 C CA . ILE A 1 91 ? -19.674 -1.811 5.598 1.00 96.81 91 ILE A CA 1
ATOM 744 C C . ILE A 1 91 ? -18.895 -1.530 4.313 1.00 96.81 91 ILE A C 1
ATOM 746 O O . ILE A 1 91 ? -18.207 -2.394 3.774 1.00 96.81 91 ILE A O 1
ATOM 750 N N . HIS A 1 92 ? -18.991 -0.293 3.829 1.00 97.06 92 HIS A N 1
ATOM 751 C CA . HIS A 1 92 ? -18.237 0.155 2.665 1.00 97.06 92 HIS A CA 1
ATOM 752 C C . HIS A 1 92 ? -16.747 0.302 2.996 1.00 97.06 92 HIS A C 1
ATOM 754 O O . HIS A 1 92 ? -16.387 0.954 3.979 1.00 97.06 92 HIS A O 1
ATOM 760 N N . SER A 1 93 ? -15.892 -0.256 2.139 1.00 97.81 93 SER A N 1
ATOM 761 C CA . SER A 1 93 ? -14.443 -0.064 2.174 1.00 97.81 93 SER A CA 1
ATOM 762 C C . SER A 1 93 ? -13.950 0.479 0.830 1.00 97.81 93 SER A C 1
ATOM 764 O O . SER A 1 93 ? -14.313 -0.030 -0.233 1.00 97.81 93 SER A O 1
ATOM 766 N N . HIS A 1 94 ? -13.124 1.523 0.883 1.00 97.81 94 HIS A N 1
ATOM 767 C CA . HIS A 1 94 ? -12.497 2.130 -0.287 1.00 97.81 94 HIS A CA 1
ATOM 768 C C . HIS A 1 94 ? -10.979 2.090 -0.134 1.00 97.81 94 HIS A C 1
ATOM 770 O O . HIS A 1 94 ? -10.462 2.401 0.942 1.00 97.81 94 HIS A O 1
ATOM 776 N N . LYS A 1 95 ? -10.276 1.711 -1.200 1.00 97.25 95 LYS A N 1
ATOM 777 C CA . LYS A 1 95 ? -8.814 1.689 -1.244 1.00 97.25 95 LYS A CA 1
ATOM 778 C C . LYS A 1 95 ? -8.302 2.717 -2.237 1.00 97.25 95 LYS A C 1
ATOM 780 O O . LYS A 1 95 ? -8.587 2.585 -3.414 1.00 97.25 95 LYS A O 1
ATOM 785 N N . VAL A 1 96 ? -7.472 3.642 -1.778 1.00 96.44 96 VAL A N 1
ATOM 786 C CA . VAL A 1 96 ? -6.625 4.461 -2.653 1.00 96.44 96 VAL A CA 1
ATOM 787 C C . VAL A 1 96 ? -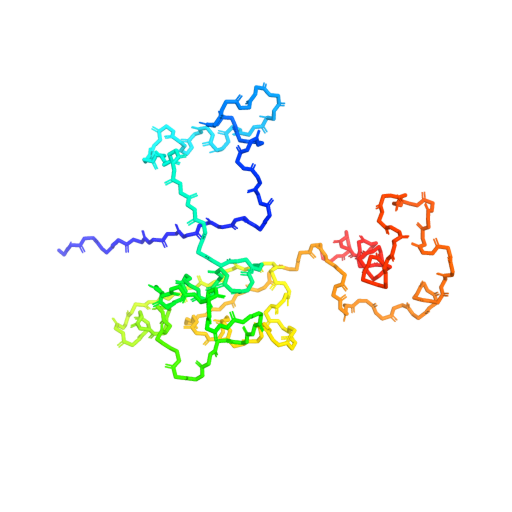5.210 3.919 -2.538 1.00 96.44 96 VAL A C 1
ATOM 789 O O . VAL A 1 96 ? -4.739 3.669 -1.426 1.00 96.44 96 VAL A O 1
ATOM 792 N N . THR A 1 97 ? -4.547 3.668 -3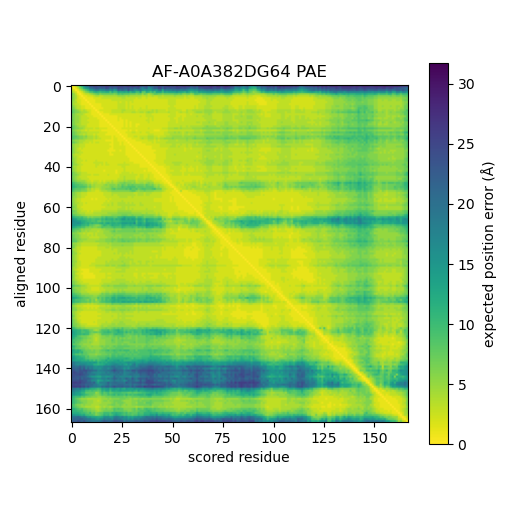.659 1.00 93.56 97 THR A N 1
ATOM 793 C CA . THR A 1 97 ? -3.195 3.106 -3.652 1.00 93.56 97 THR A CA 1
ATOM 794 C C . THR A 1 97 ? -2.391 3.599 -4.841 1.00 93.56 97 THR A C 1
ATOM 796 O O . THR A 1 97 ? -2.965 3.939 -5.861 1.00 93.56 97 THR A O 1
ATOM 799 N N . ASP A 1 98 ? -1.074 3.573 -4.708 1.00 91.88 98 ASP A N 1
ATOM 800 C CA . ASP A 1 98 ? -0.074 3.753 -5.765 1.00 91.88 98 ASP A CA 1
ATOM 801 C C . ASP A 1 98 ? 0.736 2.474 -6.029 1.00 91.88 98 ASP A C 1
ATOM 803 O O . ASP A 1 98 ? 1.718 2.462 -6.765 1.00 91.88 98 ASP A O 1
ATOM 807 N N . HIS A 1 99 ? 0.320 1.366 -5.414 1.00 91.44 99 HIS A N 1
ATOM 808 C CA . HIS A 1 99 ? 1.099 0.144 -5.342 1.00 91.44 99 HIS A CA 1
ATOM 809 C C . HIS A 1 99 ? 0.841 -0.748 -6.556 1.00 91.44 99 HIS A C 1
ATOM 811 O O . HIS A 1 99 ? -0.082 -1.570 -6.565 1.00 91.44 99 HIS A O 1
ATOM 817 N N . GLN A 1 100 ? 1.672 -0.578 -7.579 1.00 87.81 100 GLN A N 1
ATOM 818 C CA . GLN A 1 100 ? 1.495 -1.208 -8.886 1.00 87.81 100 GLN A CA 1
ATOM 819 C C . GLN A 1 100 ? 1.586 -2.744 -8.859 1.00 87.81 100 GLN A C 1
ATOM 821 O O . GLN A 1 100 ? 0.878 -3.397 -9.623 1.00 87.81 100 GLN A O 1
ATOM 826 N N . HIS A 1 101 ? 2.295 -3.337 -7.885 1.00 90.06 101 HIS A N 1
ATOM 827 C CA . HIS A 1 101 ? 2.382 -4.797 -7.716 1.00 90.06 101 HIS A CA 1
ATOM 828 C C . HIS A 1 101 ? 1.014 -5.494 -7.635 1.00 90.06 101 HIS A C 1
ATOM 830 O O . HIS A 1 101 ? 0.904 -6.675 -7.945 1.00 90.06 101 HIS A O 1
ATOM 836 N N . TYR A 1 102 ? -0.072 -4.783 -7.305 1.00 91.25 102 TYR A N 1
ATOM 837 C CA . TYR A 1 102 ? -1.419 -5.352 -7.379 1.00 91.25 102 TYR A CA 1
ATOM 838 C C . TYR A 1 102 ? -1.900 -5.755 -8.783 1.00 91.25 102 TYR A C 1
ATOM 840 O O . TYR A 1 102 ? -2.940 -6.412 -8.889 1.00 91.25 102 TYR A O 1
ATOM 848 N N . TRP A 1 103 ? -1.193 -5.345 -9.833 1.00 89.19 103 TRP A N 1
ATOM 849 C CA . TRP A 1 103 ? -1.442 -5.710 -11.228 1.00 89.19 103 TRP A CA 1
ATOM 850 C C . TRP A 1 103 ? -0.435 -6.726 -11.765 1.00 89.19 103 TRP A C 1
ATOM 852 O O . TRP A 1 103 ? -0.609 -7.222 -12.876 1.00 89.19 103 TRP A O 1
ATOM 862 N N . GLU A 1 104 ? 0.589 -7.063 -10.986 1.00 87.38 104 GLU A N 1
ATOM 863 C CA . GLU A 1 104 ? 1.585 -8.049 -11.377 1.00 87.38 104 GLU A CA 1
ATOM 864 C C . GLU A 1 104 ? 1.105 -9.478 -11.127 1.00 87.38 104 GLU A C 1
ATOM 866 O O . GLU A 1 104 ? 0.283 -9.766 -10.242 1.00 87.38 104 GLU A O 1
ATOM 871 N N . ASP A 1 105 ? 1.706 -10.402 -11.872 1.00 83.81 105 ASP A N 1
ATOM 872 C CA . ASP A 1 105 ? 1.610 -11.822 -11.578 1.00 83.81 105 ASP A CA 1
ATOM 873 C C . ASP A 1 105 ? 2.125 -12.074 -10.156 1.00 83.81 105 ASP A C 1
ATOM 875 O O . ASP A 1 105 ? 3.243 -11.721 -9.784 1.00 83.81 105 ASP A O 1
ATOM 879 N N . GLY A 1 106 ? 1.274 -12.661 -9.319 1.00 81.62 106 GLY A N 1
ATOM 880 C CA . GLY A 1 106 ? 1.589 -12.860 -7.907 1.00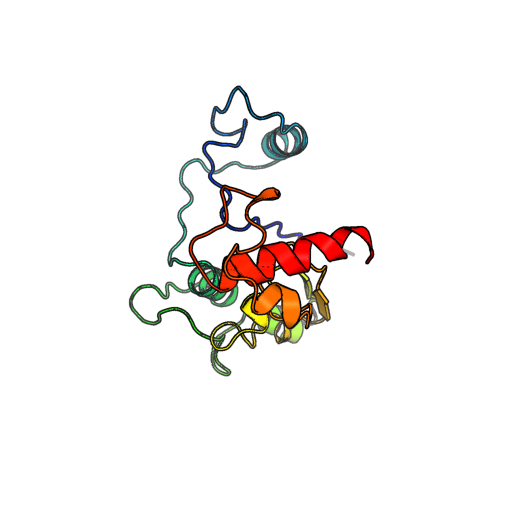 81.62 106 GLY A CA 1
ATOM 881 C C . GLY A 1 106 ? 1.248 -11.685 -6.989 1.00 81.62 106 GLY A C 1
ATOM 882 O O . GLY A 1 106 ? 1.387 -11.837 -5.783 1.00 81.62 106 GLY A O 1
ATOM 883 N N . GLY A 1 107 ? 0.747 -10.556 -7.493 1.00 85.00 107 GLY A N 1
ATOM 884 C CA . GLY A 1 107 ? 0.170 -9.493 -6.659 1.00 85.00 107 GLY A CA 1
ATOM 885 C C . GLY A 1 107 ? -1.291 -9.157 -6.976 1.00 85.00 107 GLY A C 1
ATOM 886 O O . GLY A 1 107 ? -1.931 -8.402 -6.244 1.00 85.00 107 GLY A O 1
ATOM 887 N N . ALA A 1 108 ? -1.864 -9.784 -8.004 1.00 85.75 108 ALA A N 1
ATOM 888 C CA . ALA A 1 108 ? -3.273 -9.683 -8.372 1.00 85.75 108 ALA A CA 1
ATOM 889 C C . ALA A 1 108 ? -4.260 -10.000 -7.226 1.00 85.75 108 ALA A C 1
ATOM 891 O O . ALA A 1 108 ? -3.920 -10.653 -6.240 1.00 85.75 108 ALA A O 1
ATOM 892 N N . THR A 1 109 ? -5.529 -9.600 -7.412 1.00 93.06 109 THR A N 1
ATOM 893 C CA . THR A 1 109 ? -6.742 -9.956 -6.621 1.00 93.06 109 THR A CA 1
ATOM 894 C C . THR A 1 109 ? -6.954 -9.290 -5.249 1.00 93.06 109 THR A C 1
ATOM 896 O O . THR A 1 109 ? -8.005 -9.491 -4.638 1.00 93.06 109 THR A O 1
ATOM 899 N N . TYR A 1 110 ? -6.039 -8.439 -4.774 1.00 95.12 110 TYR A N 1
ATOM 900 C CA . TYR A 1 110 ? -6.191 -7.756 -3.475 1.00 95.12 110 TYR A CA 1
ATOM 901 C C . TYR A 1 110 ? -7.167 -6.575 -3.527 1.00 95.12 110 TYR A C 1
ATOM 903 O O . TYR A 1 110 ? -8.066 -6.464 -2.695 1.00 95.12 110 TYR A O 1
ATOM 911 N N . HIS A 1 111 ? -6.978 -5.657 -4.482 1.00 94.50 111 HIS A N 1
ATOM 912 C CA . HIS A 1 111 ? -7.779 -4.430 -4.591 1.00 94.50 111 HIS A CA 1
ATOM 913 C C . HIS A 1 111 ? -9.256 -4.732 -4.891 1.00 94.50 111 HIS A C 1
ATOM 915 O O . HIS A 1 111 ? -10.132 -4.060 -4.358 1.00 94.50 111 HIS A O 1
ATOM 921 N N . GLN A 1 112 ? -9.525 -5.824 -5.612 1.00 93.31 112 GLN A N 1
ATOM 922 C CA . GLN A 1 112 ? -10.874 -6.304 -5.928 1.00 93.31 112 GLN A CA 1
ATOM 923 C C . GLN A 1 112 ? -11.669 -6.809 -4.711 1.00 93.31 112 GLN A C 1
ATOM 925 O O . GLN A 1 112 ? -12.848 -7.122 -4.833 1.00 93.31 112 GLN A O 1
ATOM 930 N N . ARG A 1 113 ? -11.050 -6.917 -3.526 1.00 95.75 113 ARG A N 1
ATOM 931 C CA . ARG A 1 113 ? -11.765 -7.277 -2.289 1.00 95.75 113 ARG A CA 1
ATOM 932 C C . ARG A 1 113 ? -12.402 -6.088 -1.582 1.00 95.75 113 ARG A C 1
ATOM 934 O O . ARG A 1 113 ? -13.220 -6.290 -0.688 1.00 95.75 113 ARG A O 1
ATOM 941 N N . TYR A 1 114 ? -11.992 -4.873 -1.929 1.00 97.19 114 TYR A N 1
ATOM 942 C CA . TYR A 1 114 ? -12.602 -3.651 -1.418 1.00 97.19 114 TYR A CA 1
ATOM 943 C C . TYR A 1 114 ? -13.892 -3.369 -2.189 1.00 97.19 114 TYR A C 1
ATOM 945 O O . TYR A 1 114 ? -14.041 -3.794 -3.330 1.00 97.19 114 TYR A O 1
ATOM 953 N N . THR A 1 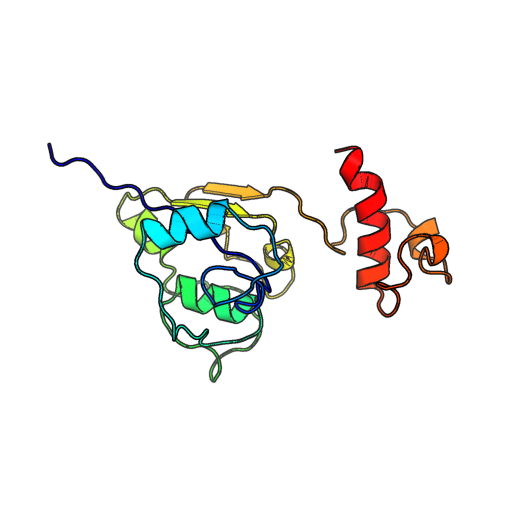115 ? -14.830 -2.634 -1.587 1.00 97.62 115 THR A N 1
ATOM 954 C CA . THR A 1 115 ? -16.077 -2.263 -2.281 1.00 97.62 115 THR A CA 1
ATOM 955 C C . THR A 1 115 ? -15.804 -1.380 -3.496 1.00 97.62 115 THR A C 1
ATOM 957 O O . THR A 1 115 ? -16.491 -1.474 -4.506 1.00 97.62 115 THR A O 1
ATOM 960 N N . THR A 1 116 ? -14.814 -0.500 -3.381 1.00 97.94 116 THR A N 1
ATOM 961 C CA . THR A 1 116 ? -14.318 0.346 -4.469 1.00 97.94 116 THR A CA 1
ATOM 962 C C . THR A 1 116 ? -12.817 0.542 -4.286 1.00 97.94 116 THR A C 1
ATOM 964 O O . THR A 1 116 ? -12.307 0.431 -3.166 1.00 97.94 116 THR A O 1
ATOM 967 N N . PHE A 1 117 ? -12.104 0.856 -5.358 1.00 96.94 117 PHE A N 1
ATOM 968 C CA . PHE A 1 117 ? -10.696 1.215 -5.283 1.00 96.94 117 PHE A CA 1
ATOM 969 C C . PHE A 1 117 ? -10.362 2.287 -6.318 1.00 96.94 117 PHE A C 1
ATOM 971 O O . PHE A 1 117 ? -11.064 2.420 -7.317 1.00 96.94 117 PHE A O 1
ATOM 978 N N . ASP A 1 118 ? -9.297 3.027 -6.051 1.00 95.62 118 ASP A N 1
ATOM 979 C CA . ASP A 1 118 ? -8.672 3.984 -6.948 1.00 95.62 118 ASP A CA 1
ATOM 980 C C . ASP A 1 118 ? -7.157 3.735 -6.975 1.00 95.62 118 ASP A C 1
ATOM 982 O O . ASP A 1 118 ? -6.552 3.370 -5.955 1.00 95.62 118 ASP A O 1
ATOM 986 N N . LEU A 1 119 ? -6.562 3.900 -8.153 1.00 90.88 119 LEU A N 1
ATOM 987 C CA . LEU A 1 119 ? -5.123 3.810 -8.365 1.00 90.88 119 LEU A CA 1
ATOM 988 C C . LEU A 1 119 ? -4.615 5.205 -8.717 1.00 90.88 119 LEU A C 1
ATOM 990 O O . LEU A 1 119 ? -4.823 5.688 -9.828 1.00 90.88 119 LEU A O 1
ATOM 994 N N . VAL A 1 120 ? -3.894 5.817 -7.785 1.00 90.81 120 VAL A N 1
ATOM 995 C CA . VAL A 1 120 ? -3.111 7.018 -8.064 1.00 90.81 120 VAL A CA 1
ATOM 996 C C . VAL A 1 120 ? -1.764 6.542 -8.566 1.00 90.81 120 VAL A C 1
ATOM 998 O O . VAL A 1 120 ? -1.045 5.872 -7.835 1.00 90.81 120 VAL A O 1
ATOM 1001 N N . ARG A 1 121 ? -1.421 6.844 -9.815 1.00 85.56 121 ARG A N 1
ATOM 1002 C CA . ARG A 1 121 ? -0.151 6.391 -10.382 1.00 85.56 121 ARG A CA 1
ATOM 1003 C C . ARG A 1 121 ? 1.022 6.923 -9.549 1.00 85.56 121 ARG A C 1
ATOM 1005 O O . ARG A 1 121 ? 1.176 8.130 -9.385 1.00 85.56 121 ARG A O 1
ATOM 1012 N N . GLY A 1 122 ? 1.805 5.996 -9.003 1.00 79.88 122 GLY A N 1
ATOM 1013 C CA . GLY A 1 122 ? 3.041 6.283 -8.286 1.00 79.88 122 GLY A CA 1
ATOM 1014 C C . GLY A 1 122 ? 4.248 6.339 -9.217 1.00 79.88 122 GLY A C 1
ATOM 1015 O O . GLY A 1 122 ? 4.126 6.198 -10.432 1.00 79.88 122 GLY A O 1
ATOM 1016 N N . GLN A 1 123 ? 5.419 6.530 -8.615 1.00 77.12 123 GLN A N 1
ATOM 1017 C CA . GLN A 1 123 ? 6.703 6.397 -9.299 1.00 77.12 123 GLN A CA 1
ATOM 1018 C C . GLN A 1 123 ? 7.144 4.941 -9.203 1.00 77.12 123 GLN A C 1
ATOM 1020 O O . GLN A 1 123 ? 7.373 4.451 -8.096 1.00 77.12 123 GLN A O 1
ATOM 1025 N N . GLU A 1 124 ? 7.210 4.262 -10.341 1.00 83.75 124 GLU A N 1
ATOM 1026 C CA . GLU A 1 124 ? 7.647 2.877 -10.408 1.00 83.75 124 GLU A CA 1
ATOM 1027 C C . GLU A 1 124 ? 8.125 2.488 -11.816 1.00 83.75 124 GLU A C 1
ATOM 1029 O O . GLU A 1 124 ? 7.761 3.133 -12.796 1.00 83.75 124 GLU A O 1
ATOM 1034 N N . GLY A 1 125 ? 8.884 1.396 -11.930 1.00 84.19 125 GLY A N 1
ATOM 1035 C CA . GLY A 1 125 ? 9.310 0.733 -13.160 1.00 84.19 125 GLY A CA 1
ATOM 1036 C C . GLY A 1 125 ? 8.294 -0.247 -13.746 1.00 84.19 125 GLY A C 1
ATOM 1037 O O . GLY A 1 125 ? 8.680 -1.198 -14.434 1.00 84.19 125 GLY A O 1
ATOM 1038 N N . ASP A 1 126 ? 6.999 -0.034 -13.500 1.00 87.62 126 ASP A N 1
ATOM 1039 C CA . ASP A 1 126 ? 5.932 -0.803 -14.137 1.00 87.62 126 ASP A CA 1
ATOM 1040 C C . ASP A 1 126 ? 5.894 -0.571 -15.651 1.00 87.62 126 ASP A C 1
ATOM 1042 O O . ASP A 1 126 ? 6.408 0.419 -16.171 1.00 87.62 126 ASP A O 1
ATOM 1046 N N . LYS A 1 127 ? 5.273 -1.489 -16.394 1.00 87.50 127 LYS A N 1
ATOM 1047 C CA . LYS A 1 127 ? 5.215 -1.448 -17.867 1.00 87.50 127 LYS A CA 1
ATOM 1048 C C . LYS A 1 127 ? 4.218 -0.390 -18.372 1.00 87.50 127 LYS A C 1
ATOM 1050 O O . LYS A 1 127 ? 3.235 -0.735 -19.026 1.00 87.50 127 LYS A O 1
ATOM 1055 N N . TRP A 1 128 ? 4.451 0.879 -18.042 1.00 88.31 128 TRP A N 1
ATOM 1056 C CA . TRP A 1 128 ? 3.571 2.001 -18.359 1.00 88.31 128 TRP A CA 1
ATOM 1057 C C . TRP A 1 128 ? 3.898 2.648 -19.704 1.00 88.31 128 TRP A C 1
ATOM 1059 O O . TRP A 1 128 ? 3.077 2.586 -20.621 1.00 88.31 128 TRP A O 1
ATOM 1069 N N . ILE A 1 129 ? 5.076 3.264 -19.836 1.00 90.25 129 ILE A N 1
ATOM 1070 C CA . ILE A 1 129 ? 5.462 3.987 -21.052 1.00 90.25 129 ILE A CA 1
ATOM 1071 C C . ILE A 1 129 ? 6.171 3.048 -22.028 1.00 90.25 129 ILE A C 1
ATOM 1073 O O . ILE A 1 129 ? 7.232 2.493 -21.741 1.00 90.25 129 ILE A O 1
ATOM 1077 N N . GLY A 1 130 ? 5.585 2.897 -23.216 1.00 90.38 130 GLY A N 1
ATOM 1078 C CA . GLY A 1 130 ? 6.105 2.067 -24.304 1.00 90.38 130 GLY A CA 1
ATOM 1079 C C . GLY A 1 130 ? 7.138 2.771 -25.189 1.00 90.38 130 GLY A C 1
ATOM 1080 O O . GLY A 1 130 ? 6.965 2.790 -26.406 1.00 90.38 130 GLY A O 1
ATOM 1081 N N . ASP A 1 131 ? 8.189 3.358 -24.610 1.00 89.81 131 ASP A N 1
ATOM 1082 C CA . ASP A 1 131 ? 9.281 3.982 -25.374 1.00 89.81 131 ASP A CA 1
ATOM 1083 C C . ASP A 1 131 ? 10.368 2.950 -25.711 1.00 89.81 131 ASP A C 1
ATOM 1085 O O . ASP A 1 131 ? 11.220 2.606 -24.892 1.00 89.81 131 ASP A O 1
ATOM 1089 N N . VAL A 1 132 ? 10.316 2.422 -26.935 1.00 87.44 132 VAL A N 1
ATOM 1090 C CA . VAL A 1 132 ? 11.201 1.336 -27.387 1.00 87.44 132 VAL A CA 1
ATOM 1091 C C . VAL A 1 132 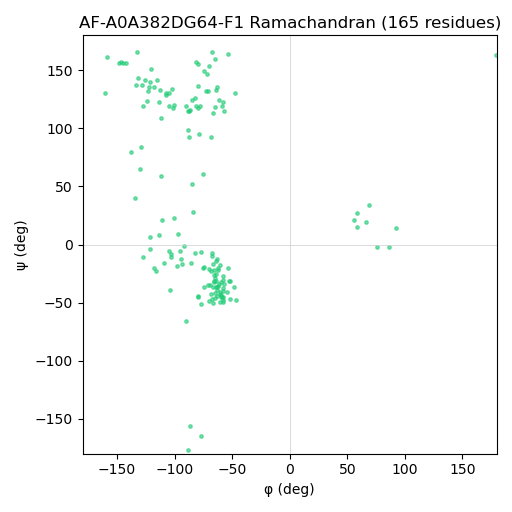? 12.650 1.795 -27.542 1.00 87.44 132 VAL A C 1
ATOM 1093 O O . VAL A 1 132 ? 13.559 1.005 -27.284 1.00 87.44 132 VAL A O 1
ATOM 1096 N N . GLU A 1 133 ? 12.877 3.041 -27.956 1.00 87.56 133 GLU A N 1
ATOM 1097 C CA . GLU A 1 133 ? 14.227 3.559 -28.189 1.00 87.56 133 GLU A CA 1
ATOM 1098 C C . GLU A 1 133 ? 14.955 3.729 -26.854 1.00 87.56 133 GLU A C 1
ATOM 1100 O O . GLU A 1 133 ? 16.040 3.176 -26.669 1.00 87.56 133 GLU A O 1
ATOM 1105 N N . LYS A 1 134 ? 14.307 4.362 -25.866 1.00 84.06 134 LYS A N 1
ATOM 1106 C CA . LYS A 1 134 ? 14.862 4.465 -24.505 1.00 84.06 134 LYS A CA 1
ATOM 1107 C C . LYS A 1 134 ? 14.992 3.106 -23.829 1.00 84.06 134 LYS A C 1
ATOM 1109 O O . LYS A 1 134 ? 15.962 2.852 -23.120 1.00 84.06 134 LYS A O 1
ATOM 1114 N N . LEU A 1 135 ? 14.047 2.194 -24.068 1.00 79.44 135 LEU A N 1
ATOM 1115 C CA . LEU A 1 135 ? 14.137 0.840 -23.529 1.00 79.44 135 LEU A CA 1
ATOM 1116 C C . LEU A 1 135 ? 15.313 0.055 -24.120 1.00 79.44 135 LEU A C 1
ATOM 1118 O O . LEU A 1 135 ? 15.752 -0.901 -23.489 1.00 79.44 135 LEU A O 1
ATOM 1122 N N . ARG A 1 136 ? 15.836 0.417 -25.297 1.00 82.56 136 ARG A N 1
ATOM 1123 C CA . ARG A 1 136 ? 17.009 -0.224 -25.918 1.00 82.56 136 ARG A CA 1
ATOM 1124 C C . ARG A 1 136 ? 18.330 0.463 -25.594 1.00 82.56 136 ARG A C 1
ATOM 1126 O O . ARG A 1 136 ? 19.363 -0.183 -25.735 1.00 82.56 136 ARG A O 1
ATOM 1133 N N . ASP A 1 137 ? 18.300 1.698 -25.111 1.00 79.00 137 ASP A N 1
ATOM 1134 C CA . ASP A 1 137 ? 19.490 2.469 -24.761 1.00 79.00 137 ASP A CA 1
ATOM 1135 C C . ASP A 1 137 ? 20.375 1.744 -23.729 1.00 79.00 137 ASP A C 1
ATOM 1137 O O . ASP A 1 137 ? 19.983 1.521 -22.582 1.00 79.00 137 ASP A O 1
ATOM 1141 N N . GLU A 1 138 ? 21.591 1.368 -24.132 1.00 74.94 138 GLU A N 1
ATOM 1142 C CA . GLU A 1 138 ? 22.585 0.704 -23.279 1.00 74.94 138 GLU A CA 1
ATOM 1143 C C . GLU A 1 138 ? 23.105 1.594 -22.147 1.00 74.94 138 GLU A C 1
ATOM 1145 O O . GLU A 1 138 ? 23.649 1.071 -21.178 1.00 74.94 138 GLU A O 1
ATOM 1150 N N . SER A 1 139 ? 22.906 2.911 -22.232 1.00 73.38 139 SER A N 1
ATOM 1151 C CA . SER A 1 139 ? 23.280 3.860 -21.186 1.00 73.38 139 SER A CA 1
ATOM 1152 C C . SER A 1 139 ? 22.248 3.956 -20.060 1.00 73.38 139 SER A C 1
ATOM 1154 O O . SER A 1 139 ? 22.522 4.601 -19.059 1.00 73.38 139 SER A O 1
ATOM 1156 N N . TYR A 1 140 ? 21.074 3.315 -20.171 1.00 65.62 140 TYR A N 1
ATOM 1157 C CA . TYR A 1 140 ? 20.025 3.311 -19.132 1.00 65.62 140 TYR A CA 1
ATOM 1158 C C . TYR A 1 140 ? 19.541 4.715 -18.696 1.00 65.62 140 TYR A C 1
ATOM 1160 O O . TYR A 1 140 ? 18.988 4.866 -17.603 1.00 65.62 140 TYR A O 1
ATOM 1168 N N . GLY A 1 141 ? 19.739 5.748 -19.525 1.00 63.47 141 GLY A N 1
ATOM 1169 C CA . GLY A 1 141 ? 19.482 7.138 -19.137 1.00 63.47 141 GLY A CA 1
ATOM 1170 C C . GLY A 1 141 ? 20.473 7.653 -18.087 1.00 63.47 141 GLY A C 1
ATOM 1171 O O . GLY A 1 141 ? 20.093 8.429 -17.204 1.00 63.47 141 GLY A O 1
ATOM 1172 N N . ALA A 1 142 ? 21.733 7.200 -18.149 1.00 63.16 142 ALA A N 1
ATOM 1173 C CA . ALA A 1 142 ? 22.663 7.318 -17.033 1.00 63.16 142 ALA A CA 1
ATOM 1174 C C . ALA A 1 142 ? 23.001 8.744 -16.590 1.00 63.16 142 ALA A C 1
ATOM 1176 O O . ALA A 1 142 ? 23.430 8.958 -15.456 1.00 63.16 142 ALA A O 1
ATOM 1177 N N . GLU A 1 143 ? 22.784 9.713 -17.471 1.00 64.75 143 GLU A N 1
ATOM 1178 C CA . GLU A 1 143 ? 23.051 11.124 -17.214 1.00 64.75 143 GLU A CA 1
ATOM 1179 C C . GLU A 1 143 ? 22.077 11.752 -16.205 1.00 64.75 143 GLU A C 1
ATOM 1181 O O . GLU A 1 143 ? 22.399 12.782 -15.614 1.00 64.75 143 GLU A O 1
ATOM 1186 N N . ARG A 1 144 ? 20.894 11.154 -15.994 1.00 60.50 144 ARG A N 1
ATOM 1187 C CA . ARG A 1 144 ? 19.804 11.760 -15.209 1.00 60.50 144 ARG A CA 1
ATOM 1188 C C . ARG A 1 144 ? 19.637 11.185 -13.801 1.00 60.50 144 ARG A C 1
ATOM 1190 O O . ARG A 1 144 ? 19.393 11.962 -12.882 1.00 60.50 144 ARG A O 1
ATOM 1197 N N . TRP A 1 145 ? 19.800 9.868 -13.631 1.00 65.50 145 TRP A N 1
ATOM 1198 C CA . TRP A 1 145 ? 19.686 9.173 -12.334 1.00 65.50 145 TRP A CA 1
ATOM 1199 C C . TRP A 1 145 ? 20.785 8.105 -12.151 1.00 65.50 145 TRP A C 1
ATOM 1201 O O . TRP A 1 145 ? 20.536 6.914 -12.372 1.00 65.50 145 TRP A O 1
ATOM 1211 N N . PRO A 1 146 ? 22.019 8.513 -11.782 1.00 59.59 146 PRO A N 1
ATOM 1212 C CA . PRO A 1 146 ? 23.182 7.645 -11.512 1.00 59.59 146 PRO A CA 1
ATOM 1213 C C . PRO A 1 146 ? 22.906 6.454 -10.587 1.00 59.59 146 PRO A C 1
ATOM 1215 O O . PRO A 1 146 ? 23.452 5.366 -10.758 1.00 59.59 146 PRO A O 1
ATOM 1218 N N . GLU A 1 147 ? 22.053 6.665 -9.593 1.00 60.50 147 GLU A N 1
ATOM 1219 C CA . GLU A 1 147 ? 21.763 5.733 -8.510 1.00 60.50 147 GLU A CA 1
ATOM 1220 C C . GLU A 1 147 ? 20.879 4.539 -8.918 1.00 60.50 147 GLU A C 1
ATOM 1222 O O . GLU A 1 147 ? 20.902 3.504 -8.248 1.00 60.50 147 GLU A O 1
ATOM 1227 N N . ASN A 1 148 ? 20.147 4.636 -10.034 1.00 59.91 148 ASN A N 1
ATOM 1228 C CA . ASN A 1 148 ? 19.129 3.666 -10.452 1.00 59.91 148 ASN A CA 1
ATOM 1229 C C . ASN A 1 148 ? 19.545 2.894 -11.723 1.00 59.91 148 ASN A C 1
ATOM 1231 O O . ASN A 1 148 ? 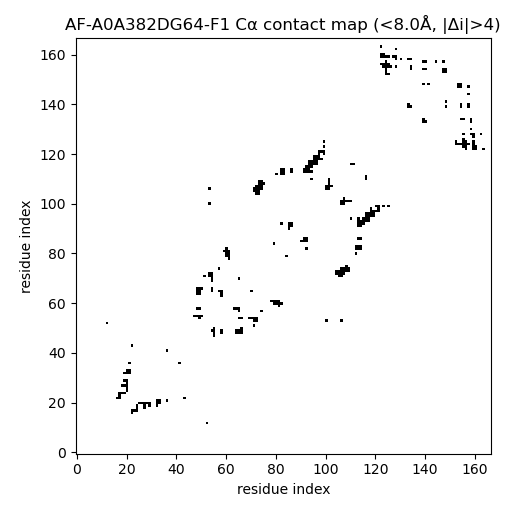18.871 2.980 -12.745 1.00 59.91 148 ASN A O 1
ATOM 1235 N N . GLN A 1 149 ? 20.674 2.171 -11.711 1.00 60.72 149 GLN A N 1
ATOM 1236 C CA . GLN A 1 149 ? 21.301 1.693 -12.968 1.00 60.72 149 GLN A CA 1
ATOM 1237 C C . GLN A 1 149 ? 21.774 0.236 -12.999 1.00 60.72 149 GLN A C 1
ATOM 1239 O O . GLN A 1 149 ? 22.840 -0.071 -13.525 1.00 60.72 149 GLN A O 1
ATOM 1244 N N . GLN A 1 150 ? 21.020 -0.697 -12.433 1.00 62.09 150 GLN A N 1
ATOM 1245 C CA . GLN A 1 150 ? 21.487 -2.086 -12.321 1.00 62.09 150 GLN A CA 1
ATOM 1246 C C . GLN A 1 150 ? 20.509 -3.120 -12.881 1.00 62.09 150 GLN A C 1
ATOM 1248 O O . GLN A 1 150 ? 20.880 -4.280 -13.047 1.00 62.09 150 GLN A O 1
ATOM 1253 N N . THR A 1 151 ? 19.271 -2.732 -13.207 1.00 71.06 151 THR A N 1
ATOM 1254 C CA . THR A 1 151 ? 18.218 -3.676 -13.609 1.00 71.06 151 THR A CA 1
ATOM 1255 C C . THR A 1 151 ? 17.316 -3.131 -14.719 1.00 71.06 151 THR A C 1
ATOM 1257 O O . THR A 1 151 ? 17.138 -1.923 -14.873 1.00 71.06 151 THR A O 1
ATOM 1260 N N . ALA A 1 152 ? 16.685 -4.036 -15.476 1.00 71.75 152 ALA A N 1
ATOM 1261 C CA . ALA A 1 152 ? 15.683 -3.682 -16.490 1.00 71.75 152 ALA A CA 1
ATOM 1262 C C . ALA A 1 152 ? 14.493 -2.898 -15.903 1.00 71.75 152 ALA A C 1
ATOM 1264 O O . ALA A 1 152 ? 13.912 -2.049 -16.568 1.00 71.75 152 ALA A O 1
ATOM 1265 N N . PHE A 1 153 ? 14.168 -3.160 -14.639 1.00 78.50 153 PHE A N 1
ATOM 1266 C CA . PHE A 1 153 ? 13.134 -2.461 -13.891 1.00 78.50 153 PHE A CA 1
ATOM 1267 C C . PHE A 1 153 ? 13.473 -0.981 -13.673 1.00 78.50 153 PHE A C 1
ATOM 1269 O O . PHE A 1 153 ? 12.662 -0.111 -13.968 1.00 78.50 153 PHE A O 1
ATOM 1276 N N . GLN A 1 154 ? 14.706 -0.678 -13.260 1.00 78.44 154 GLN A N 1
ATOM 1277 C CA . GLN A 1 154 ? 15.149 0.707 -13.084 1.00 78.44 154 GLN A CA 1
ATOM 1278 C C . GLN A 1 154 ? 15.215 1.478 -14.412 1.00 78.44 154 GLN A C 1
ATOM 1280 O O . GLN A 1 154 ? 14.930 2.672 -14.442 1.00 78.44 154 GLN A O 1
ATOM 1285 N N . ARG A 1 155 ? 15.519 0.796 -15.530 1.00 80.31 155 ARG A N 1
ATOM 1286 C CA . ARG A 1 155 ? 15.417 1.398 -16.871 1.00 80.31 155 ARG A CA 1
ATOM 1287 C C . ARG A 1 155 ? 13.998 1.896 -17.136 1.00 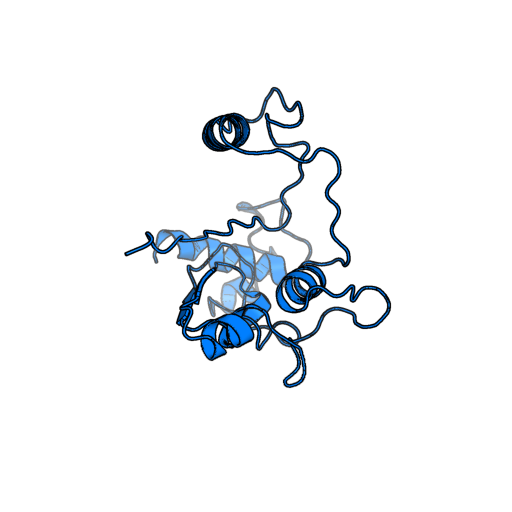80.31 155 ARG A C 1
ATOM 1289 O O . ARG A 1 155 ? 13.819 3.031 -17.562 1.00 80.31 155 ARG A O 1
ATOM 1296 N N . GLN A 1 156 ? 13.004 1.048 -16.881 1.00 85.81 156 GLN A N 1
ATOM 1297 C CA . GLN A 1 156 ? 11.606 1.414 -17.072 1.00 85.81 156 GLN A CA 1
ATOM 1298 C C . GLN A 1 156 ? 11.164 2.512 -16.092 1.00 85.81 156 GLN A C 1
ATOM 1300 O O . GLN A 1 156 ? 10.435 3.410 -16.503 1.00 85.81 156 GLN A O 1
ATOM 1305 N N . ASP A 1 157 ? 11.646 2.494 -14.845 1.00 86.56 157 ASP A N 1
ATOM 1306 C CA . ASP A 1 157 ? 11.370 3.550 -13.856 1.00 86.56 157 ASP A CA 1
ATOM 1307 C C . ASP A 1 157 ? 11.859 4.919 -14.353 1.00 86.56 157 ASP A C 1
ATOM 1309 O O . ASP A 1 157 ? 11.105 5.890 -14.338 1.00 86.56 157 ASP A O 1
ATOM 1313 N N . ASN A 1 158 ? 13.076 4.993 -14.903 1.00 83.19 158 ASN A N 1
ATOM 1314 C CA . ASN A 1 158 ? 13.604 6.227 -15.494 1.00 83.19 158 ASN A CA 1
ATOM 1315 C C . ASN A 1 158 ? 12.733 6.735 -16.652 1.00 83.19 158 ASN A C 1
ATOM 1317 O O . ASN A 1 158 ? 12.444 7.927 -16.710 1.00 83.19 158 ASN A O 1
ATOM 1321 N N . ILE A 1 159 ? 12.284 5.845 -17.546 1.00 85.81 159 ILE A N 1
ATOM 1322 C CA . ILE A 1 159 ? 11.379 6.215 -18.648 1.00 85.81 159 ILE A CA 1
ATOM 1323 C C . ILE A 1 159 ? 10.070 6.775 -18.081 1.00 85.81 159 ILE A C 1
ATOM 1325 O O . ILE A 1 159 ? 9.644 7.857 -18.472 1.00 85.81 159 ILE A O 1
ATOM 1329 N N . ASN A 1 160 ? 9.459 6.067 -17.130 1.00 88.62 160 ASN A N 1
ATOM 1330 C CA . ASN A 1 160 ? 8.188 6.458 -16.530 1.00 88.62 160 ASN A CA 1
ATOM 1331 C C . ASN A 1 160 ? 8.283 7.825 -15.831 1.00 88.62 160 ASN A C 1
ATOM 1333 O O . ASN A 1 160 ? 7.382 8.652 -15.970 1.00 88.62 160 ASN A O 1
ATOM 1337 N N . ARG A 1 161 ? 9.385 8.105 -15.123 1.00 86.00 161 ARG A N 1
ATOM 1338 C CA . ARG A 1 161 ? 9.615 9.380 -14.420 1.00 86.00 161 ARG A CA 1
ATOM 1339 C C . ARG A 1 161 ? 9.604 10.598 -15.337 1.00 86.00 161 ARG A C 1
ATOM 1341 O O . ARG A 1 161 ? 9.170 11.658 -14.899 1.00 86.00 161 ARG A O 1
ATOM 1348 N N . GLU A 1 162 ? 10.044 10.470 -16.585 1.00 85.06 162 GLU A N 1
ATOM 1349 C CA . GLU A 1 162 ? 10.040 11.589 -17.538 1.00 85.06 162 GLU A CA 1
ATOM 1350 C C . GLU A 1 162 ? 8.630 12.027 -17.958 1.00 85.06 162 GLU A C 1
ATOM 1352 O O . GLU A 1 162 ? 8.439 13.172 -18.379 1.00 85.06 162 GLU A O 1
ATOM 1357 N N . ASP A 1 163 ? 7.650 11.134 -17.823 1.00 84.56 163 ASP A N 1
ATOM 1358 C CA . ASP A 1 163 ? 6.254 11.378 -18.176 1.00 84.56 163 ASP A CA 1
ATOM 1359 C C . ASP A 1 163 ? 5.358 11.645 -16.952 1.00 84.56 163 ASP A C 1
ATOM 1361 O O . ASP A 1 163 ? 4.225 12.095 -17.116 1.00 84.56 163 ASP A O 1
ATOM 1365 N N . MET A 1 164 ? 5.861 11.463 -15.723 1.00 79.69 164 MET A N 1
ATOM 1366 C CA . MET A 1 164 ? 5.104 11.740 -14.489 1.00 79.69 164 MET A CA 1
ATOM 1367 C C . MET A 1 164 ? 4.688 13.212 -14.347 1.00 79.69 164 MET A C 1
ATOM 1369 O O . MET A 1 164 ? 3.602 13.483 -13.846 1.00 79.69 164 MET A O 1
ATOM 1373 N N . ASP A 1 165 ? 5.504 14.158 -14.821 1.00 68.06 165 ASP A N 1
ATOM 1374 C CA . ASP A 1 165 ? 5.189 15.598 -14.770 1.00 68.06 165 ASP A CA 1
ATOM 1375 C C . ASP A 1 165 ? 4.178 16.036 -15.849 1.00 68.06 165 ASP A C 1
ATOM 1377 O O . ASP A 1 165 ? 3.765 17.198 -15.891 1.00 68.06 165 ASP A O 1
ATOM 1381 N N . ARG A 1 166 ? 3.807 15.131 -16.764 1.00 61.56 166 ARG A N 1
ATOM 1382 C CA . ARG A 1 166 ? 2.918 15.412 -17.903 1.00 61.56 166 ARG A CA 1
ATOM 1383 C C . ARG A 1 166 ? 1.490 14.894 -17.705 1.00 61.56 166 ARG A C 1
ATOM 1385 O O . ARG A 1 166 ? 0.640 15.211 -18.538 1.00 61.56 166 ARG A O 1
ATOM 1392 N N . ALA A 1 167 ? 1.259 14.081 -16.674 1.00 54.88 167 ALA A N 1
ATOM 1393 C CA . ALA A 1 167 ? 0.014 13.352 -16.423 1.00 54.88 167 ALA A CA 1
ATOM 1394 C C . ALA A 1 167 ? -0.949 14.090 -15.480 1.00 54.88 167 ALA A C 1
ATOM 1396 O O . ALA A 1 167 ? -0.479 14.813 -14.573 1.00 54.88 167 ALA A O 1
#

Mean predicted aligned error: 6.2 Å

Secondary structure (DSSP, 8-state):
-PPPP-------SS--GGGSGGGT-SSS--HHHHHHHTTSPPPS----SS-SHHHHHHHHHHSS--TTT-SS-PPPTTS--HHHHHHHTT---EEEE--GGGGSTTTTTSGGGSSEEEE---S--SS----HHHHH-TTTTTTT-TTS-SSHHHHHHHHHHHHHTT-

Nearest PDB structures (foldseek):
  1yn9-assembly3_C  TM=2.919E-01  e=5.572E+00  Autographa californica nucleopolyhedrovirus

InterPro domains:
  IPR000917 Sulfatase, N-terminal [PF00884] (8-123)
  IPR017850 Alkaline-phosphatase-like, core domain superfamily [G3DSA:3.40.720.10] (4-167)
  IPR017850 Alkaline-phosphatase-like, core domain superfamily [SSF53649] (7-130)

Foldseek 3Di:
DDDDDDDDDDDDAPDDPCLAVLLPNPPRPDVVSVVVVVVDDDDPDDDQQDDDDLQSVLCVQQVDRCHVPDDQADNDPPGRGPQLVCVVVVHAFEEEEQDCLCVDHSNDDNRVSGPYYHHDHDQWLPPDDPDVVLLPDPCLVCVPCVPQPDDSGSSSSVVVVVCPVVD

Solvent-accessible surface area (backbone atoms only — not comparable to full-atom values): 10614 Å² total; per-residue (Å²): 131,85,81,82,83,84,87,85,91,86,85,72,84,90,70,58,63,74,66,32,49,85,65,73,26,88,80,54,91,50,70,68,57,48,57,46,49,80,75,50,90,78,73,96,83,77,79,81,75,24,80,62,71,53,32,34,52,48,27,72,31,54,77,47,83,34,65,92,80,44,71,80,38,49,59,54,94,84,54,63,38,48,45,41,55,36,42,77,68,77,38,88,35,76,42,80,43,50,68,63,56,48,76,35,94,44,29,30,63,56,67,78,36,30,73,39,67,48,77,51,88,56,92,54,40,58,98,72,71,88,54,66,68,69,72,65,43,90,61,50,63,50,90,80,49,71,87,50,75,85,47,77,48,38,38,35,22,56,59,34,58,74,49,58,87,75,110

Organism: NCBI:txid408172

Sequence (167 aa):
MSQRKRCVVVMYDTLCRHFLPGYGNEWVNAPNFERLAKRSVQFDNFYVGSMPCMPARREMHTGRYNFLHRSWGPLEPFDDSMPAILHSNAIHSHKVTDHQHYWEDGGATYHQRYTTFDLVRGQEGDKWIGDVEKLRDESYGAERWPENQQTAFQRQDNINREDMDRA